Protein AF-A0A850VDG9-F1 (afdb_monomer)

Mean predicted aligned error: 7.83 Å

Organism: NCBI:txid667144

Foldseek 3Di:
DDDPVVVVVVVVVLVFLVQKDKDWDADPFFIKIFIDTPDDAFKKKFKFFALDVVDDTATDPPQIDTHDDGDIDGRVRHTDDQRIKIFIDHPNDTSDIDGCVVDPPNVVTPDDSNDWDWDADPDDRQIATDDNNDGHGQCGDCVVVPPHSVVRNVVVSVCVVVVVDDGD

Radius of gyration: 18.5 Å; Cα contacts (8 Å, |Δi|>4): 273; chains: 1; bounding box: 45×37×51 Å

pLDDT: mean 82.89, std 12.06, range [42.97, 96.0]

Solvent-accessible surface area (backbone atoms only — not comparable to full-atom values): 9880 Å² total; per-residue (Å²): 137,82,63,73,66,63,55,55,53,50,54,51,53,52,54,46,53,74,64,36,46,77,43,80,44,78,61,93,64,43,32,31,35,28,49,47,53,95,60,94,64,83,34,32,37,34,40,21,43,30,62,46,90,95,49,78,65,25,52,45,85,92,51,62,42,74,49,63,69,84,49,79,40,77,52,85,80,31,32,64,34,37,31,37,28,41,31,34,33,41,95,91,36,80,76,47,73,49,48,47,46,80,41,99,59,35,89,75,40,56,80,55,56,84,58,80,58,73,45,76,50,92,90,69,85,47,58,18,34,66,50,96,51,37,79,32,49,35,73,73,46,65,92,82,70,62,94,52,32,64,58,56,36,53,53,54,52,48,35,54,75,72,61,71,58,79,88,87

Nearest PDB structures (foldseek):
  6hg4-assembly1_B-2  TM=7.892E-01  e=1.033E-07  Homo sapiens
  7zan-assembly1_D-2  TM=7.892E-01  e=5.870E-07  Homo sapiens
  1akp-assembly1_A  TM=5.627E-01  e=2.198E-01  actinomycete ATCC 53650
  3se3-assembly1_C  TM=5.200E-01  e=9.438E-01  Homo sapiens
  3hhr-assembly1_B  TM=3.438E-01  e=2.188E+00  Homo sapiens

InterPro domains:
  IPR027841 Interleukin-17 receptor C/E, N-terminal [PF15037] (9-168)

Secondary structure (DSSP, 8-state):
---HHHHHHHHHHHHHHHT-EEEEEEETTEEEEEEE-SS----EEEEEE--STTSPPEEPTT--EE--SSSEEE-TTPPP-TTEEEEEEETTEEEEEEEGGGSTTGGGSSS-TT---EEEETTTTEEEEEETTEEEEGGG--TT--S-HHHHHHHHHHHHHTT-SPP-

Sequence (168 aa):
HSSPGAAADAEAWERLWAQSQLVLHVEGRELTCSLSAPCDLLAELVPCWQPVPSGPCQPLPGLQQPARGQGPQELGGLRPHPNLCVQVWSSGQVRLTQCLRDREYCWALPGRPDDLLLLEHGGNTSLCALERGACTPLASFTSVGAGHPGLLEQDLRQDVAEGQCQQV

Structure (mmCIF, N/CA/C/O backbone):
data_AF-A0A850VDG9-F1
#
_entry.id   AF-A0A850VDG9-F1
#
loop_
_atom_site.group_PDB
_atom_site.id
_atom_site.type_symbol
_atom_site.label_atom_id
_atom_site.label_alt_id
_atom_site.label_comp_id
_atom_site.label_asym_id
_atom_site.label_entity_id
_atom_site.label_seq_id
_atom_site.pdbx_PDB_ins_code
_atom_site.Cartn_x
_atom_site.Cartn_y
_atom_site.Cartn_z
_atom_site.occupancy
_atom_site.B_iso_or_equiv
_atom_site.auth_seq_id
_atom_site.auth_comp_id
_atom_site.auth_asym_id
_atom_site.auth_atom_id
_atom_site.pdbx_PDB_model_num
ATOM 1 N N . HIS A 1 1 ? 26.657 17.797 -22.391 1.00 42.97 1 HIS A N 1
ATOM 2 C CA . HIS A 1 1 ? 27.031 16.561 -23.103 1.00 42.97 1 HIS A CA 1
ATOM 3 C C . HIS A 1 1 ? 26.416 15.388 -22.358 1.00 42.97 1 HIS A C 1
ATOM 5 O O . HIS A 1 1 ? 26.950 14.999 -21.330 1.00 42.97 1 HIS A O 1
ATOM 11 N N . SER A 1 2 ? 25.268 14.892 -22.818 1.00 48.88 2 SER A N 1
ATOM 12 C CA . SER A 1 2 ? 24.673 13.655 -22.296 1.00 48.88 2 SER A CA 1
ATOM 13 C C . SER A 1 2 ? 25.217 12.492 -23.122 1.00 48.88 2 SER A C 1
ATOM 15 O O . SER A 1 2 ? 25.169 12.550 -24.351 1.00 48.88 2 SER A O 1
ATOM 17 N N . SER A 1 3 ? 25.801 11.486 -22.469 1.00 46.16 3 SER A N 1
ATOM 18 C CA . SER A 1 3 ? 26.396 10.331 -23.150 1.00 46.16 3 SER A CA 1
ATOM 19 C C . SER A 1 3 ? 25.318 9.498 -23.857 1.00 46.16 3 SER A C 1
ATOM 21 O O . SER A 1 3 ? 24.348 9.111 -23.205 1.00 46.16 3 SER A O 1
ATOM 23 N N . PRO A 1 4 ? 25.487 9.156 -25.148 1.00 54.62 4 PRO A N 1
ATOM 24 C CA . PRO A 1 4 ? 24.496 8.402 -25.923 1.00 54.62 4 PRO A CA 1
ATOM 25 C C . PRO A 1 4 ? 24.197 6.997 -25.368 1.00 54.62 4 PRO A C 1
ATOM 27 O O . PRO A 1 4 ? 23.102 6.490 -25.584 1.00 54.62 4 PRO A O 1
ATOM 30 N N . GLY A 1 5 ? 25.113 6.396 -24.595 1.00 57.12 5 GLY A N 1
ATOM 31 C CA . GLY A 1 5 ? 24.868 5.119 -23.906 1.00 57.12 5 GLY A CA 1
ATOM 32 C C . GLY A 1 5 ? 23.827 5.211 -22.783 1.00 57.12 5 GLY A C 1
ATOM 33 O O . GLY A 1 5 ? 22.962 4.353 -22.679 1.00 57.12 5 GLY A O 1
ATOM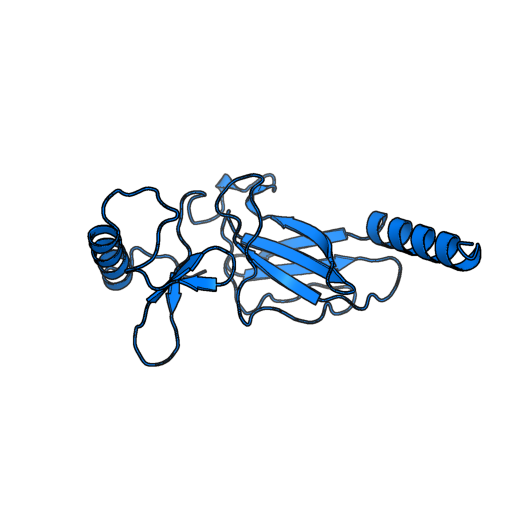 34 N N . ALA A 1 6 ? 23.821 6.305 -22.014 1.00 58.41 6 ALA A N 1
ATOM 35 C CA . ALA A 1 6 ? 22.895 6.470 -20.890 1.00 58.41 6 ALA A CA 1
ATOM 36 C C . ALA A 1 6 ? 21.431 6.633 -21.341 1.00 58.41 6 ALA A C 1
ATOM 38 O O . ALA A 1 6 ? 20.512 6.243 -20.625 1.00 58.41 6 ALA A O 1
ATOM 39 N N . ALA A 1 7 ? 21.208 7.200 -22.532 1.00 63.47 7 ALA A N 1
ATOM 40 C CA . ALA A 1 7 ? 19.872 7.333 -23.108 1.00 63.47 7 ALA A CA 1
ATOM 41 C C . ALA A 1 7 ? 19.325 5.986 -23.617 1.00 63.47 7 ALA A C 1
ATOM 43 O O . ALA A 1 7 ? 18.150 5.694 -23.409 1.00 63.47 7 ALA A O 1
ATOM 44 N N . ALA A 1 8 ? 20.177 5.155 -24.230 1.00 64.38 8 ALA A N 1
ATOM 45 C CA . ALA A 1 8 ? 19.800 3.814 -24.679 1.00 64.38 8 ALA A CA 1
ATOM 46 C C . ALA A 1 8 ? 19.470 2.885 -23.496 1.00 64.38 8 ALA A C 1
ATOM 48 O O . ALA A 1 8 ? 18.493 2.139 -23.556 1.00 64.38 8 ALA A O 1
ATOM 49 N N . ASP A 1 9 ? 20.228 2.990 -22.401 1.00 76.12 9 ASP A N 1
ATOM 50 C CA . ASP A 1 9 ? 19.965 2.238 -21.171 1.00 76.12 9 ASP A CA 1
ATOM 51 C C . ASP A 1 9 ? 18.649 2.679 -20.511 1.00 76.12 9 ASP A C 1
ATOM 53 O O . ASP A 1 9 ? 17.855 1.839 -20.089 1.00 76.12 9 ASP A O 1
ATOM 57 N N . ALA A 1 10 ? 18.365 3.986 -20.472 1.00 79.50 10 ALA A N 1
ATOM 58 C CA . ALA A 1 10 ? 17.108 4.506 -19.932 1.00 79.50 10 ALA A CA 1
ATOM 59 C C . ALA A 1 10 ? 15.885 4.026 -20.733 1.00 79.50 10 ALA A C 1
ATOM 61 O O . ALA A 1 10 ? 14.893 3.594 -20.151 1.00 79.50 10 ALA A O 1
ATOM 62 N N . GLU A 1 11 ? 15.960 4.045 -22.066 1.00 84.88 11 GLU A N 1
ATOM 63 C CA . GLU A 1 11 ? 14.867 3.569 -22.918 1.00 84.88 11 GLU A CA 1
ATOM 64 C C . GLU A 1 11 ? 14.636 2.056 -22.766 1.00 84.88 11 GLU A C 1
ATOM 66 O O . GLU A 1 11 ? 13.493 1.595 -22.761 1.00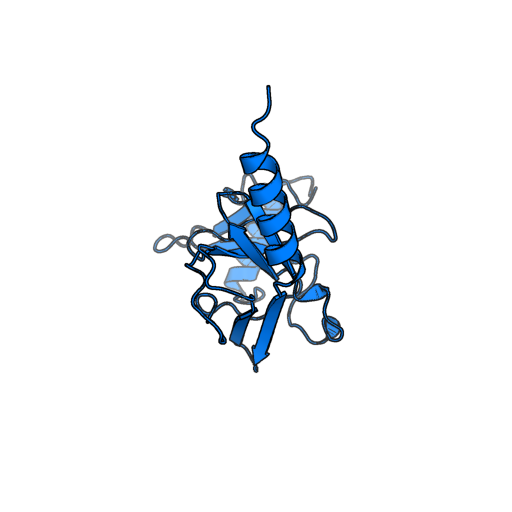 84.88 11 GLU A O 1
ATOM 71 N N . ALA A 1 12 ? 15.705 1.275 -22.586 1.00 85.50 12 ALA A N 1
ATOM 72 C CA . ALA A 1 12 ? 15.600 -0.151 -22.297 1.00 85.50 12 ALA A CA 1
ATOM 73 C C . ALA A 1 12 ? 14.886 -0.418 -20.960 1.00 85.50 12 ALA A C 1
ATOM 75 O O . ALA A 1 12 ? 14.006 -1.280 -20.906 1.00 85.50 12 ALA A O 1
ATOM 76 N N . TRP A 1 13 ? 15.201 0.349 -19.910 1.00 84.75 13 TRP A N 1
ATOM 77 C CA . TRP A 1 13 ? 14.519 0.256 -18.615 1.00 84.75 13 TRP A CA 1
ATOM 78 C C . TRP A 1 13 ? 13.034 0.611 -18.703 1.00 84.75 13 TRP A C 1
ATOM 80 O O . TRP A 1 13 ? 12.203 -0.101 -18.142 1.00 84.75 13 TRP A O 1
ATOM 90 N N . GLU A 1 14 ? 12.670 1.661 -19.436 1.00 88.00 14 GLU A N 1
ATOM 91 C CA . GLU A 1 14 ? 11.259 2.031 -19.606 1.00 88.00 14 GLU A CA 1
ATOM 92 C C . GLU A 1 14 ? 10.477 0.957 -20.377 1.00 88.00 14 GLU A C 1
ATOM 94 O O . GLU A 1 14 ? 9.377 0.574 -19.976 1.00 88.00 14 GLU A O 1
ATOM 99 N N . ARG A 1 15 ? 11.066 0.377 -21.432 1.00 91.19 15 ARG A N 1
ATOM 100 C CA . ARG A 1 15 ? 10.449 -0.748 -22.158 1.00 91.19 15 ARG A CA 1
ATOM 101 C C . ARG A 1 15 ? 10.290 -1.993 -21.291 1.00 91.19 15 ARG A C 1
ATOM 103 O O . ARG A 1 15 ? 9.327 -2.734 -21.484 1.00 91.19 15 ARG A O 1
ATOM 110 N N . LEU A 1 16 ? 11.231 -2.250 -20.384 1.00 91.12 16 LEU A N 1
ATOM 111 C CA . LEU A 1 16 ? 11.160 -3.373 -19.453 1.00 91.12 16 LEU A CA 1
ATOM 112 C C . LEU A 1 16 ? 9.964 -3.223 -18.509 1.00 91.12 16 LEU A C 1
ATOM 114 O O . LEU A 1 16 ? 9.167 -4.153 -18.376 1.00 91.12 16 LEU A O 1
ATOM 118 N N . TRP A 1 17 ? 9.797 -2.044 -17.906 1.00 92.19 17 TRP A N 1
ATOM 119 C CA . TRP A 1 17 ? 8.670 -1.765 -17.014 1.00 92.19 17 TRP A CA 1
ATOM 120 C C . TRP A 1 17 ? 7.332 -1.725 -17.750 1.00 92.19 17 TRP A C 1
ATOM 122 O O . TRP A 1 17 ? 6.351 -2.244 -17.228 1.00 92.19 17 TRP A O 1
ATOM 132 N N . ALA A 1 18 ? 7.298 -1.221 -18.987 1.00 92.56 18 ALA A N 1
ATOM 133 C CA . ALA A 1 18 ? 6.103 -1.253 -19.833 1.00 92.56 18 ALA A CA 1
ATOM 134 C C . ALA A 1 18 ? 5.626 -2.682 -20.169 1.00 92.56 18 ALA A C 1
ATOM 136 O O . ALA A 1 18 ? 4.449 -2.888 -20.448 1.00 92.56 18 ALA A O 1
ATOM 137 N N . GLN A 1 19 ? 6.533 -3.663 -20.145 1.00 93.19 19 GLN A N 1
ATOM 138 C CA . GLN A 1 19 ? 6.232 -5.088 -20.342 1.00 93.19 19 GLN A CA 1
ATOM 139 C C . GLN A 1 19 ? 6.097 -5.862 -19.026 1.00 93.19 19 GLN A C 1
ATOM 141 O O . GLN A 1 19 ? 5.854 -7.068 -19.043 1.00 93.19 19 GLN A O 1
ATOM 146 N N . SER A 1 20 ? 6.287 -5.194 -17.889 1.00 93.25 20 SER A N 1
ATOM 147 C CA . SER A 1 20 ? 6.145 -5.799 -16.572 1.00 93.25 20 SER A CA 1
ATOM 148 C C . SER A 1 20 ? 4.724 -5.603 -16.057 1.00 93.25 20 SER A C 1
ATOM 150 O O . SER A 1 20 ? 4.085 -4.584 -16.315 1.00 93.25 20 SER A O 1
ATOM 152 N N . GLN A 1 21 ? 4.224 -6.574 -15.303 1.00 93.81 21 GLN A N 1
ATOM 153 C CA . GLN A 1 21 ? 2.864 -6.551 -14.786 1.00 93.81 21 GLN A CA 1
ATOM 154 C C . GLN A 1 21 ? 2.842 -6.977 -13.325 1.00 93.81 21 GLN A C 1
ATOM 156 O O . GLN A 1 21 ? 3.397 -8.008 -12.950 1.00 93.81 21 GLN A O 1
ATOM 161 N N . LEU A 1 22 ? 2.158 -6.174 -12.515 1.00 94.12 22 LEU A N 1
ATOM 162 C CA . LEU A 1 22 ? 1.772 -6.520 -11.156 1.00 94.12 22 LEU A CA 1
ATOM 163 C C . LEU A 1 22 ? 0.326 -7.024 -11.180 1.00 94.12 22 LEU A C 1
ATOM 165 O O . LEU A 1 22 ? -0.552 -6.366 -11.747 1.00 94.12 22 LEU A O 1
ATOM 169 N N . VAL A 1 23 ? 0.084 -8.174 -10.558 1.00 92.25 23 VAL A N 1
ATOM 170 C CA . VAL A 1 23 ? -1.250 -8.754 -10.391 1.00 92.25 23 VAL A CA 1
ATOM 171 C C . VAL A 1 23 ? -1.472 -9.099 -8.924 1.00 92.25 23 VAL A C 1
ATOM 173 O O . VAL A 1 23 ? -0.717 -9.865 -8.342 1.00 92.25 23 VAL A O 1
ATOM 176 N N . LEU A 1 24 ? -2.517 -8.549 -8.322 1.00 92.00 24 LEU A N 1
ATOM 177 C CA . LEU A 1 24 ? -3.013 -8.919 -7.006 1.00 92.00 24 LEU A CA 1
ATOM 178 C C . LEU A 1 24 ? -3.933 -10.124 -7.141 1.00 92.00 24 LEU A C 1
ATOM 180 O O . LEU A 1 24 ? -4.720 -10.222 -8.084 1.00 92.00 24 LEU A O 1
ATOM 184 N N . HIS A 1 25 ? -3.884 -11.027 -6.180 1.00 90.38 25 HIS A N 1
ATOM 185 C CA . HIS A 1 25 ? -4.754 -12.188 -6.101 1.00 90.38 25 HIS A CA 1
ATOM 186 C C . HIS A 1 25 ? -5.440 -12.177 -4.743 1.00 90.38 25 HIS A C 1
ATOM 188 O O . HIS A 1 25 ? -4.817 -11.909 -3.720 1.00 90.38 25 HIS A O 1
ATOM 194 N N . VAL A 1 26 ? -6.746 -12.423 -4.766 1.00 89.00 26 VAL A N 1
ATOM 195 C CA . VAL A 1 26 ? -7.565 -12.532 -3.564 1.00 89.00 26 VAL A CA 1
ATOM 196 C C . VAL A 1 26 ? -8.106 -13.947 -3.538 1.00 89.00 26 VAL A C 1
ATOM 198 O O . VAL A 1 26 ? -8.942 -14.301 -4.370 1.00 89.00 26 VAL A O 1
ATOM 201 N N . GLU A 1 27 ? -7.616 -14.747 -2.599 1.00 85.50 27 GLU A N 1
ATOM 202 C CA . GLU A 1 27 ? -8.054 -16.125 -2.392 1.00 85.50 27 GLU A CA 1
ATOM 203 C C . GLU A 1 27 ? -8.664 -16.231 -0.992 1.00 85.50 27 GLU A C 1
ATOM 205 O O . GLU A 1 27 ? -7.985 -16.284 0.032 1.00 85.50 27 GLU A O 1
ATOM 210 N N . GLY A 1 28 ? -9.996 -16.168 -0.926 1.00 83.94 28 GLY A N 1
ATOM 211 C CA . GLY A 1 28 ? -10.712 -16.111 0.347 1.00 83.94 28 GLY A CA 1
ATOM 212 C C . GLY A 1 28 ? -10.396 -14.833 1.132 1.00 83.94 28 GLY A C 1
ATOM 213 O O . GLY A 1 28 ? -10.934 -13.771 0.829 1.00 83.94 28 GLY A O 1
ATOM 214 N N . ARG A 1 29 ? -9.573 -14.952 2.180 1.00 84.44 29 ARG A N 1
ATOM 215 C CA . ARG A 1 29 ? -9.172 -13.840 3.068 1.00 84.44 29 ARG A CA 1
ATOM 216 C C . ARG A 1 29 ? -7.708 -13.440 2.915 1.00 84.44 29 ARG A C 1
ATOM 218 O O . ARG A 1 29 ? -7.271 -12.550 3.635 1.00 84.44 29 ARG A O 1
ATOM 225 N N . GLU A 1 30 ? -6.978 -14.087 2.019 1.00 86.75 30 GLU A N 1
ATOM 226 C CA . GLU A 1 30 ? -5.553 -13.858 1.814 1.00 86.75 30 GLU A CA 1
ATOM 227 C C . GLU A 1 30 ? -5.342 -12.970 0.590 1.00 86.75 30 GLU A C 1
ATOM 229 O O . GLU A 1 30 ? -6.044 -13.089 -0.424 1.00 86.75 30 GLU A O 1
ATOM 234 N N . LEU A 1 31 ? -4.392 -12.045 0.715 1.00 89.88 31 LEU A N 1
ATOM 235 C CA . LEU A 1 31 ? -3.955 -11.170 -0.358 1.00 89.88 31 LEU A CA 1
ATOM 236 C C . LEU A 1 31 ? -2.525 -11.531 -0.752 1.00 89.88 31 LEU A C 1
ATOM 238 O O . LEU A 1 31 ? -1.577 -11.317 0.006 1.00 89.88 31 LEU A O 1
ATOM 242 N N . THR A 1 32 ? -2.371 -11.994 -1.987 1.00 91.88 32 THR A N 1
ATOM 243 C CA . THR A 1 32 ? -1.058 -12.249 -2.580 1.00 91.88 32 THR A CA 1
ATOM 244 C C . THR A 1 32 ? -0.849 -11.380 -3.809 1.00 91.88 32 THR A C 1
ATOM 246 O O . THR A 1 32 ? -1.782 -10.777 -4.349 1.00 91.88 32 THR A O 1
ATOM 249 N N . CYS A 1 33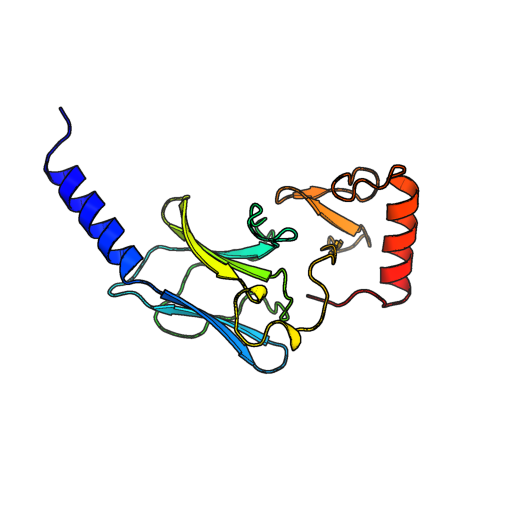 ? 0.394 -11.277 -4.268 1.00 92.75 33 CYS A N 1
ATOM 250 C CA . CYS A 1 33 ? 0.708 -10.596 -5.516 1.00 92.75 33 CYS A CA 1
ATOM 251 C C . CYS A 1 33 ? 1.709 -11.378 -6.359 1.00 92.75 33 CYS A C 1
ATOM 253 O O . CYS A 1 33 ? 2.581 -12.060 -5.834 1.00 92.75 33 CYS A O 1
ATOM 255 N N . SER A 1 34 ? 1.602 -11.239 -7.673 1.00 92.44 34 SER A N 1
ATOM 256 C CA . SER A 1 34 ? 2.550 -11.767 -8.643 1.00 92.44 34 SER A CA 1
ATOM 257 C C . SER A 1 34 ? 3.134 -10.607 -9.438 1.00 92.44 34 SER A C 1
ATOM 259 O O . SER A 1 34 ? 2.395 -9.755 -9.936 1.00 92.44 34 SER A O 1
ATOM 261 N N . LEU A 1 35 ? 4.458 -10.585 -9.578 1.00 93.44 35 LEU A N 1
ATOM 262 C CA . LEU A 1 35 ? 5.164 -9.674 -10.474 1.00 93.44 35 LEU A CA 1
ATOM 263 C C . LEU A 1 35 ? 5.738 -10.488 -11.632 1.00 93.44 35 LEU A C 1
ATOM 265 O O . LEU A 1 35 ? 6.610 -11.332 -11.432 1.00 93.44 35 LEU A O 1
ATOM 269 N N . SER A 1 36 ? 5.251 -10.238 -12.844 1.00 93.00 36 SER A N 1
ATOM 270 C CA . SER A 1 36 ? 5.820 -10.810 -14.062 1.00 93.00 36 SER A CA 1
ATOM 271 C C . SER A 1 36 ? 6.643 -9.761 -14.789 1.00 93.00 36 SER A C 1
ATOM 273 O O . SER A 1 36 ? 6.160 -8.654 -15.029 1.00 93.00 36 SER A O 1
ATOM 275 N N . ALA A 1 37 ? 7.856 -10.128 -15.182 1.00 90.94 37 ALA A N 1
ATOM 276 C CA . ALA A 1 37 ? 8.736 -9.292 -15.979 1.00 90.94 37 ALA A CA 1
ATOM 277 C C . ALA A 1 37 ? 9.547 -10.150 -16.966 1.00 90.94 37 ALA A C 1
ATOM 279 O O . ALA A 1 37 ? 9.757 -11.341 -16.708 1.00 90.94 37 ALA A O 1
ATOM 280 N N . PRO A 1 38 ? 10.021 -9.561 -18.081 1.00 88.56 38 PRO A N 1
ATOM 281 C CA . PRO A 1 38 ? 10.896 -10.236 -19.044 1.00 88.56 38 PRO A CA 1
ATOM 282 C C . PRO A 1 38 ? 12.242 -10.716 -18.475 1.00 88.56 38 PRO A C 1
ATOM 284 O O . PRO A 1 38 ? 12.873 -11.590 -19.065 1.00 88.56 38 PRO A O 1
ATOM 287 N N . CYS A 1 39 ? 12.703 -10.138 -17.364 1.00 85.31 39 CYS A N 1
ATOM 288 C CA . CYS A 1 39 ? 13.942 -10.508 -16.683 1.00 85.31 39 CYS A CA 1
ATOM 289 C C . CYS A 1 39 ? 13.833 -10.289 -15.167 1.00 85.31 39 CYS A C 1
ATOM 291 O O . CYS A 1 39 ? 12.851 -9.722 -14.684 1.00 85.31 39 CYS A O 1
ATOM 293 N N . ASP A 1 40 ? 14.848 -10.737 -14.426 1.00 83.88 40 ASP A N 1
ATOM 294 C CA . ASP A 1 40 ? 14.922 -10.540 -12.980 1.00 83.88 40 ASP A CA 1
ATOM 295 C C . ASP A 1 40 ? 15.096 -9.054 -12.641 1.00 83.88 40 ASP A C 1
ATOM 297 O O . ASP A 1 40 ? 16.015 -8.382 -13.116 1.00 83.88 40 ASP A O 1
ATOM 301 N N . LEU A 1 41 ? 14.199 -8.546 -11.798 1.00 85.75 41 LEU A N 1
ATOM 302 C CA . LEU A 1 41 ? 14.161 -7.150 -11.379 1.00 85.75 41 LEU A CA 1
ATOM 303 C C . LEU A 1 41 ? 14.641 -7.020 -9.937 1.00 85.75 41 LEU A C 1
ATOM 305 O O . LEU A 1 41 ? 14.155 -7.719 -9.049 1.00 85.75 41 LEU A O 1
ATOM 309 N N . LEU A 1 42 ? 15.532 -6.061 -9.682 1.00 89.88 42 LEU A N 1
ATOM 310 C CA . LEU A 1 42 ? 15.810 -5.618 -8.319 1.00 89.88 42 LEU A CA 1
ATOM 311 C C . LEU A 1 42 ? 14.735 -4.609 -7.905 1.00 89.88 42 LEU A C 1
ATOM 313 O O . LEU A 1 42 ? 14.868 -3.410 -8.150 1.00 89.88 42 LEU A O 1
ATOM 317 N N . ALA A 1 43 ? 13.661 -5.116 -7.311 1.00 93.44 43 ALA A N 1
ATOM 318 C CA . ALA A 1 43 ? 12.514 -4.315 -6.917 1.00 93.44 43 ALA A CA 1
ATOM 319 C C . ALA A 1 43 ? 11.995 -4.697 -5.529 1.00 93.44 43 ALA A C 1
ATOM 321 O O . ALA A 1 43 ? 12.260 -5.785 -5.018 1.00 93.44 43 ALA A O 1
ATOM 322 N N . GLU A 1 44 ? 11.225 -3.797 -4.934 1.00 95.25 44 GLU A N 1
ATOM 323 C CA . GLU A 1 44 ? 10.527 -3.998 -3.670 1.00 95.25 44 GLU A CA 1
ATOM 324 C C . GLU A 1 44 ? 9.018 -3.946 -3.902 1.00 95.25 44 GLU A C 1
ATOM 326 O O . GLU A 1 44 ? 8.513 -3.114 -4.657 1.00 95.25 44 GLU A O 1
ATOM 331 N N . LEU A 1 45 ? 8.297 -4.845 -3.244 1.00 95.31 45 LEU A N 1
ATOM 332 C CA . LEU A 1 45 ? 6.852 -4.810 -3.107 1.00 95.31 45 LEU A CA 1
ATOM 333 C C . LEU A 1 45 ? 6.521 -3.986 -1.869 1.00 95.31 45 LEU A C 1
ATOM 335 O O . LEU A 1 45 ? 6.973 -4.292 -0.765 1.00 95.31 45 LEU A O 1
ATOM 339 N N . VAL A 1 46 ? 5.729 -2.941 -2.068 1.00 95.50 46 VAL A N 1
ATOM 340 C CA . VAL A 1 46 ? 5.348 -1.990 -1.028 1.00 95.50 46 VAL A CA 1
ATOM 341 C C . VAL A 1 46 ? 3.823 -1.943 -0.960 1.00 95.50 46 VAL A C 1
ATOM 343 O O . VAL A 1 46 ? 3.195 -1.245 -1.764 1.00 95.50 46 VAL A O 1
ATOM 346 N N . PRO A 1 47 ? 3.198 -2.694 -0.037 1.00 95.31 47 PRO A N 1
ATOM 347 C CA . PRO A 1 47 ? 1.792 -2.510 0.292 1.00 95.31 47 PRO A CA 1
ATOM 348 C C . PRO A 1 47 ? 1.537 -1.072 0.737 1.00 95.31 47 PRO A C 1
ATOM 350 O O . PRO A 1 47 ? 2.336 -0.487 1.472 1.00 95.31 47 PRO A O 1
ATOM 353 N N . CYS A 1 48 ? 0.438 -0.484 0.285 1.00 94.81 48 CYS A N 1
ATOM 354 C CA . CYS A 1 48 ? 0.104 0.897 0.588 1.00 94.81 48 CYS A CA 1
ATOM 355 C C . CYS A 1 48 ? -1.414 1.096 0.701 1.00 94.81 48 CYS A C 1
ATOM 357 O O . CYS A 1 48 ? -2.209 0.323 0.161 1.00 94.81 48 CYS A O 1
ATOM 359 N N . TRP A 1 49 ? -1.809 2.143 1.420 1.00 93.00 49 TRP A N 1
ATOM 360 C CA . TRP A 1 49 ? -3.197 2.528 1.644 1.00 93.00 49 TRP A CA 1
ATOM 361 C C . TRP A 1 49 ? -3.553 3.777 0.842 1.00 93.00 49 TRP A C 1
ATOM 363 O O . TRP A 1 49 ? -2.882 4.806 0.954 1.00 93.00 49 TRP A O 1
ATOM 373 N N . GLN A 1 50 ? -4.621 3.713 0.050 1.00 91.31 50 GLN A N 1
ATOM 374 C CA . GLN A 1 50 ? -5.089 4.825 -0.771 1.00 91.31 50 GLN A CA 1
ATOM 375 C C . GLN A 1 50 ? -6.535 5.220 -0.416 1.00 91.31 50 GLN A C 1
ATOM 377 O O . GLN A 1 50 ? -7.478 4.756 -1.067 1.00 91.31 50 GLN A O 1
ATOM 382 N N . PRO A 1 51 ? -6.721 6.127 0.563 1.00 81.88 51 PRO A N 1
ATOM 383 C CA . PRO A 1 51 ? -8.044 6.476 1.085 1.00 81.88 51 PRO A CA 1
ATOM 384 C C . PRO A 1 51 ? -8.892 7.264 0.079 1.00 81.88 51 PRO A C 1
ATOM 386 O O . PRO A 1 51 ? -10.110 7.160 0.062 1.00 81.88 51 PRO A O 1
ATOM 389 N N . VAL A 1 52 ? -8.256 8.035 -0.808 1.00 81.69 52 VAL A N 1
ATOM 390 C CA . VAL A 1 52 ? -8.955 8.837 -1.820 1.00 81.69 52 VAL A CA 1
ATOM 391 C C . VAL A 1 52 ? -8.647 8.285 -3.214 1.00 81.69 52 VAL A C 1
ATOM 393 O O . VAL A 1 52 ? -7.467 8.100 -3.545 1.00 81.69 52 VAL A O 1
ATOM 396 N N . PRO A 1 53 ? -9.661 8.033 -4.065 1.00 77.56 53 PRO A N 1
ATOM 397 C CA . PRO A 1 53 ? -9.437 7.711 -5.471 1.00 77.56 53 PRO A CA 1
ATOM 398 C C . PRO A 1 53 ? -8.530 8.760 -6.124 1.00 77.56 53 PRO A C 1
ATOM 400 O O . PRO A 1 53 ? -8.731 9.958 -5.944 1.00 77.56 53 PRO A O 1
ATOM 403 N N . SER A 1 54 ? -7.493 8.313 -6.833 1.00 79.00 54 SER A N 1
ATOM 404 C CA . SER A 1 54 ? -6.472 9.179 -7.454 1.00 79.00 54 SER A CA 1
ATOM 405 C C . SER A 1 54 ? -5.596 10.011 -6.493 1.00 79.00 54 SER A C 1
ATOM 407 O O . SER A 1 54 ? -4.796 10.823 -6.954 1.00 79.00 54 SER A O 1
ATOM 409 N N . GLY A 1 55 ? -5.713 9.824 -5.173 1.00 84.38 55 GLY A N 1
ATOM 410 C CA . GLY A 1 55 ? -4.797 10.390 -4.179 1.00 84.38 55 GLY A CA 1
ATOM 411 C C . GLY A 1 55 ? -3.477 9.611 -4.053 1.00 84.38 55 GLY A C 1
ATOM 412 O O . GLY A 1 55 ? -3.344 8.522 -4.615 1.00 84.38 55 GLY A O 1
ATOM 413 N N . PRO A 1 56 ? -2.491 10.136 -3.300 1.00 87.75 56 PRO A N 1
ATOM 414 C CA . PRO A 1 56 ? -1.242 9.424 -3.053 1.00 87.75 56 PRO A CA 1
ATOM 415 C C . PRO A 1 56 ? -1.498 8.155 -2.233 1.00 87.75 56 PRO A C 1
ATOM 417 O O . PRO A 1 56 ? -2.184 8.197 -1.210 1.00 87.75 56 PRO A O 1
ATOM 420 N N . CYS A 1 57 ? -0.906 7.040 -2.660 1.00 92.50 57 CYS A N 1
ATOM 421 C CA . CYS A 1 57 ? -0.894 5.820 -1.864 1.00 92.50 57 CYS A CA 1
ATOM 422 C C . CYS A 1 57 ? 0.162 5.935 -0.759 1.00 92.50 57 CYS A C 1
ATOM 424 O O . CYS A 1 57 ? 1.308 6.300 -1.022 1.00 92.50 57 CYS A O 1
ATOM 426 N N . GLN A 1 58 ? -0.231 5.648 0.476 1.00 91.88 58 GLN A N 1
ATOM 427 C CA . GLN A 1 58 ? 0.598 5.789 1.667 1.00 91.88 58 GLN A CA 1
ATOM 428 C C . GLN A 1 58 ? 1.217 4.430 2.018 1.00 91.88 58 GLN A C 1
ATOM 430 O O . GLN A 1 58 ? 0.460 3.515 2.341 1.00 91.88 58 GLN A O 1
ATOM 435 N N . PRO A 1 59 ? 2.550 4.257 1.942 1.00 92.75 59 PRO A N 1
ATOM 436 C CA . PRO A 1 59 ? 3.196 2.981 2.249 1.00 92.75 59 PRO A CA 1
ATOM 437 C C . PRO A 1 59 ? 2.842 2.476 3.648 1.00 92.75 59 PRO A C 1
ATOM 439 O O . PRO A 1 59 ? 2.829 3.253 4.605 1.00 92.75 59 PRO A O 1
ATOM 442 N N . LEU A 1 60 ? 2.577 1.176 3.767 1.00 91.38 60 LEU A N 1
ATOM 443 C CA . LEU A 1 60 ? 2.331 0.535 5.051 1.00 91.38 60 LEU A CA 1
ATOM 444 C C . LEU A 1 60 ? 3.669 0.231 5.741 1.00 91.38 60 LEU A C 1
ATOM 446 O O . LEU A 1 60 ? 4.506 -0.483 5.176 1.00 91.38 60 LEU A O 1
ATOM 450 N N . PRO A 1 61 ? 3.906 0.763 6.952 1.00 86.31 61 PRO A N 1
ATOM 451 C CA . PRO A 1 61 ? 5.186 0.609 7.629 1.00 86.31 61 PRO A CA 1
ATOM 452 C C . PRO A 1 61 ? 5.450 -0.859 7.985 1.00 86.31 61 PRO A C 1
ATOM 454 O O . PRO A 1 61 ? 4.572 -1.560 8.478 1.00 86.31 61 PRO A O 1
ATOM 457 N N . GLY A 1 62 ? 6.681 -1.320 7.756 1.00 87.19 62 GLY A N 1
ATOM 458 C CA . GLY A 1 62 ? 7.121 -2.668 8.136 1.00 87.19 62 GLY A CA 1
ATOM 459 C C . GLY A 1 62 ? 6.647 -3.808 7.226 1.00 87.19 62 GLY A C 1
ATOM 460 O O . GLY A 1 62 ? 7.022 -4.948 7.481 1.00 87.19 62 GLY A O 1
ATOM 461 N N . LEU A 1 63 ? 5.881 -3.520 6.166 1.00 89.44 63 LEU A N 1
ATOM 462 C CA . LEU A 1 63 ? 5.373 -4.528 5.219 1.00 89.44 63 LEU A CA 1
ATOM 463 C C . LEU A 1 63 ? 6.085 -4.529 3.860 1.00 89.44 63 LEU A C 1
ATOM 465 O O . LEU A 1 63 ? 5.704 -5.280 2.963 1.00 89.44 63 LEU A O 1
ATOM 469 N N . GLN A 1 64 ? 7.115 -3.699 3.686 1.00 92.00 64 GLN A N 1
ATOM 470 C CA . GLN A 1 64 ? 7.935 -3.740 2.477 1.00 92.00 64 GLN A CA 1
ATOM 471 C C . GLN A 1 64 ? 8.716 -5.057 2.403 1.00 92.00 64 GLN A C 1
ATOM 473 O O . GLN A 1 64 ? 9.286 -5.512 3.398 1.00 92.00 64 GLN A O 1
ATOM 478 N N . GLN A 1 65 ? 8.789 -5.649 1.215 1.00 93.19 65 GLN A N 1
ATOM 479 C CA . GLN A 1 65 ? 9.548 -6.878 0.994 1.00 93.19 65 GLN A CA 1
ATOM 480 C C . GLN A 1 65 ? 10.192 -6.903 -0.395 1.00 93.19 65 GLN A C 1
ATOM 482 O O . GLN A 1 65 ? 9.651 -6.310 -1.326 1.00 93.19 65 GLN A O 1
ATOM 487 N N . PRO A 1 66 ? 11.320 -7.608 -0.587 1.00 93.06 66 PRO A N 1
ATOM 488 C CA . PRO A 1 66 ? 11.897 -7.783 -1.915 1.00 93.06 66 PRO A CA 1
ATOM 489 C C . PRO A 1 66 ? 10.915 -8.497 -2.845 1.00 93.06 66 PRO A C 1
ATOM 491 O O . PRO A 1 66 ? 10.330 -9.510 -2.456 1.00 93.06 66 PRO A O 1
ATOM 494 N N . ALA A 1 67 ? 10.782 -8.012 -4.078 1.00 91.31 67 ALA A N 1
ATOM 495 C CA . ALA A 1 67 ? 10.068 -8.729 -5.120 1.00 91.31 67 ALA A CA 1
ATOM 496 C C . ALA A 1 67 ? 10.866 -9.986 -5.481 1.00 91.31 67 ALA A C 1
ATOM 498 O O . ALA A 1 67 ? 11.988 -9.922 -5.983 1.00 91.31 67 ALA A O 1
ATOM 499 N N . ARG A 1 68 ? 10.300 -11.149 -5.177 1.00 83.19 68 ARG A N 1
ATOM 500 C CA . ARG A 1 68 ? 10.844 -12.450 -5.573 1.00 83.19 68 ARG A CA 1
ATOM 501 C C . ARG A 1 68 ? 10.329 -12.809 -6.969 1.00 83.19 68 ARG A C 1
ATOM 503 O O . ARG A 1 68 ? 9.395 -12.170 -7.449 1.00 83.19 68 ARG A O 1
ATOM 510 N N . GLY A 1 69 ? 10.994 -13.771 -7.616 1.00 68.75 69 GLY A N 1
ATOM 511 C CA . GLY A 1 69 ? 10.769 -14.167 -9.014 1.00 68.75 69 GLY A CA 1
ATOM 512 C C . GLY A 1 69 ? 9.334 -14.598 -9.346 1.00 68.75 69 GLY A C 1
ATOM 513 O O . GLY A 1 69 ? 8.413 -14.440 -8.552 1.00 68.75 69 GLY A O 1
ATOM 514 N N . GLN A 1 70 ? 9.134 -15.151 -10.543 1.00 69.62 70 GLN A N 1
ATOM 515 C CA . GLN A 1 70 ? 7.789 -15.418 -11.064 1.00 69.62 70 GLN A CA 1
ATOM 516 C C . GLN A 1 70 ? 6.965 -16.330 -10.135 1.00 69.62 70 GLN A C 1
ATOM 518 O O . GLN A 1 70 ? 7.266 -17.513 -9.980 1.00 69.62 70 GLN A O 1
ATOM 523 N N . GLY A 1 71 ? 5.916 -15.767 -9.529 1.00 79.44 71 GLY A N 1
ATOM 524 C CA . GLY A 1 71 ? 4.957 -16.487 -8.694 1.00 79.44 71 GLY A CA 1
ATOM 525 C C . GLY A 1 71 ? 4.262 -15.599 -7.650 1.00 79.44 71 GLY A C 1
ATOM 526 O O . GLY A 1 71 ? 4.687 -14.457 -7.439 1.00 79.44 71 GLY A O 1
ATOM 527 N N . PRO A 1 72 ? 3.206 -16.120 -6.995 1.00 88.75 72 PRO A N 1
ATOM 528 C CA . PRO A 1 72 ? 2.495 -15.414 -5.937 1.00 88.75 72 PRO A CA 1
ATOM 529 C C . PRO A 1 72 ? 3.362 -15.229 -4.689 1.00 88.75 72 PRO A C 1
ATOM 531 O O . PRO A 1 72 ? 4.087 -16.132 -4.268 1.00 88.75 72 PRO A O 1
ATOM 534 N N . GLN A 1 73 ? 3.263 -14.054 -4.082 1.00 91.81 73 GLN A N 1
ATOM 535 C CA . GLN A 1 73 ? 3.965 -13.660 -2.869 1.00 91.81 73 GLN A CA 1
ATOM 536 C C . GLN A 1 73 ? 2.959 -13.122 -1.859 1.00 91.81 73 GLN A C 1
ATOM 538 O O . GLN A 1 73 ? 2.200 -12.201 -2.167 1.00 91.81 73 GLN A O 1
ATOM 543 N N . GLU A 1 74 ? 2.989 -13.688 -0.655 1.00 90.56 74 GLU A N 1
ATOM 544 C CA . GLU A 1 74 ? 2.221 -13.213 0.496 1.00 90.56 74 GLU A CA 1
ATOM 545 C C . GLU A 1 74 ? 2.639 -11.796 0.884 1.00 90.56 74 GLU A C 1
ATOM 547 O O . GLU A 1 74 ? 3.828 -11.469 0.864 1.00 90.56 74 GLU A O 1
ATOM 552 N N . LEU A 1 75 ? 1.672 -10.971 1.280 1.00 89.56 75 LEU A N 1
ATOM 553 C CA . LEU A 1 75 ? 1.891 -9.577 1.669 1.00 89.56 75 LEU A CA 1
ATOM 554 C C . LEU A 1 75 ? 1.738 -9.402 3.179 1.00 89.56 75 LEU A C 1
ATOM 556 O O . LEU A 1 75 ? 0.888 -8.654 3.650 1.00 89.56 75 LEU A O 1
ATOM 560 N N . GLY A 1 76 ? 2.533 -10.146 3.949 1.00 83.38 76 GLY A N 1
ATOM 561 C CA . GLY A 1 76 ? 2.560 -10.021 5.410 1.00 83.38 76 GLY A CA 1
ATOM 562 C C . GLY A 1 76 ? 1.248 -10.390 6.115 1.00 83.38 76 GLY A C 1
ATOM 563 O O . GLY A 1 76 ? 1.005 -9.906 7.216 1.00 83.38 76 GLY A O 1
ATOM 564 N N . GLY A 1 77 ? 0.405 -11.227 5.498 1.00 85.25 77 GLY A N 1
ATOM 565 C CA . GLY A 1 77 ? -0.888 -11.635 6.060 1.00 85.25 77 GLY A CA 1
ATOM 566 C C . GLY A 1 77 ? -1.995 -10.586 5.933 1.00 85.25 77 GLY A C 1
ATOM 567 O O . GLY A 1 77 ? -3.017 -10.715 6.610 1.00 85.25 77 GLY A O 1
ATOM 568 N N . LEU A 1 78 ? -1.797 -9.570 5.080 1.00 90.25 78 LEU A N 1
ATOM 569 C CA . LEU A 1 78 ? -2.825 -8.582 4.777 1.00 90.25 78 LEU A CA 1
ATOM 570 C C . LEU A 1 78 ? -4.089 -9.250 4.229 1.00 90.25 78 LEU A C 1
ATOM 572 O O . LEU A 1 78 ? -4.047 -10.143 3.378 1.00 90.25 78 LEU A O 1
ATOM 576 N N . ARG A 1 79 ? -5.229 -8.760 4.692 1.00 91.62 79 ARG A N 1
ATOM 577 C CA . ARG A 1 79 ? -6.560 -9.138 4.249 1.00 91.62 79 ARG A CA 1
ATOM 578 C C . ARG A 1 79 ? -7.044 -8.157 3.187 1.00 91.62 79 ARG A C 1
ATOM 580 O O . ARG A 1 79 ? -6.727 -6.973 3.243 1.00 91.62 79 ARG A O 1
ATOM 587 N N . PRO A 1 80 ? -7.846 -8.613 2.216 1.00 91.31 80 PRO A N 1
ATOM 588 C CA . PRO A 1 80 ? -8.364 -7.746 1.167 1.00 91.31 80 PRO A CA 1
ATOM 589 C C . PRO A 1 80 ? -9.195 -6.575 1.714 1.00 91.31 80 PRO A C 1
ATOM 591 O O . PRO A 1 80 ? -10.073 -6.773 2.551 1.00 91.31 80 PRO A O 1
ATOM 594 N N . HIS A 1 81 ? -8.958 -5.376 1.177 1.00 92.31 81 HIS A N 1
ATOM 595 C CA . HIS A 1 81 ? -9.709 -4.152 1.472 1.00 92.31 81 HIS A CA 1
ATOM 596 C C . HIS A 1 81 ? -9.709 -3.228 0.235 1.00 92.31 81 HIS A C 1
ATOM 598 O O . HIS A 1 81 ? -8.695 -3.181 -0.468 1.00 92.31 81 HIS A O 1
ATOM 604 N N . PRO A 1 82 ? -10.780 -2.465 -0.067 1.00 91.19 82 PRO A N 1
ATOM 605 C CA . PRO A 1 82 ? -10.834 -1.595 -1.250 1.00 91.19 82 PRO A CA 1
ATOM 606 C C . PRO A 1 82 ? -9.702 -0.556 -1.326 1.00 91.19 82 PRO A C 1
ATOM 608 O O . PRO A 1 82 ? -9.198 -0.279 -2.413 1.00 91.19 82 PRO A O 1
ATOM 611 N N . ASN A 1 83 ? -9.267 -0.008 -0.189 1.00 91.69 83 ASN A N 1
ATOM 612 C CA . ASN A 1 83 ? -8.185 0.988 -0.137 1.00 91.69 83 ASN A CA 1
ATOM 613 C C . ASN A 1 83 ? -6.772 0.391 -0.198 1.00 91.69 83 ASN A C 1
ATOM 615 O O . ASN A 1 83 ? -5.807 1.154 -0.229 1.00 91.69 83 ASN A O 1
ATOM 619 N N . LEU A 1 84 ? -6.626 -0.938 -0.213 1.00 93.75 84 LEU A N 1
ATOM 620 C CA . LEU A 1 84 ? -5.315 -1.561 -0.345 1.00 93.75 84 LEU A CA 1
ATOM 621 C C . LEU A 1 84 ? -4.842 -1.562 -1.794 1.00 93.75 84 LEU A C 1
ATOM 623 O O . LEU A 1 84 ? -5.544 -1.979 -2.722 1.00 93.75 84 LEU A O 1
ATOM 627 N N . CYS A 1 85 ? -3.590 -1.161 -1.949 1.00 94.50 85 CYS A N 1
ATOM 628 C CA . CYS A 1 85 ? -2.838 -1.271 -3.178 1.00 94.50 85 CYS A CA 1
ATOM 629 C C . CYS A 1 85 ? -1.463 -1.871 -2.889 1.00 94.50 85 CYS A C 1
ATOM 631 O O . CYS A 1 85 ? -0.994 -1.906 -1.751 1.00 94.50 85 CYS A O 1
ATOM 633 N N . VAL A 1 86 ? -0.787 -2.303 -3.944 1.00 95.62 86 VAL A N 1
ATOM 634 C CA . VAL A 1 86 ? 0.630 -2.658 -3.894 1.00 95.62 86 VAL A CA 1
ATOM 635 C C . VAL A 1 86 ? 1.357 -1.859 -4.950 1.00 95.62 86 VAL A C 1
ATOM 637 O O . VAL A 1 86 ? 0.903 -1.741 -6.091 1.00 95.62 86 VAL A O 1
ATOM 640 N N . GLN A 1 87 ? 2.494 -1.309 -4.554 1.00 96.00 87 GLN A N 1
ATOM 641 C CA . GLN A 1 87 ? 3.423 -0.632 -5.436 1.00 96.00 87 GLN A CA 1
ATOM 642 C C . GLN A 1 87 ? 4.667 -1.486 -5.641 1.00 96.00 87 GLN A C 1
ATOM 644 O O . GLN A 1 87 ? 5.129 -2.156 -4.721 1.00 96.00 87 GLN A O 1
ATOM 649 N N . VAL A 1 88 ? 5.234 -1.418 -6.842 1.00 95.69 88 VAL A N 1
ATOM 650 C CA . VAL A 1 88 ? 6.564 -1.958 -7.132 1.00 95.69 88 VAL A CA 1
ATOM 651 C C . VAL A 1 88 ? 7.537 -0.798 -7.182 1.00 95.69 88 VAL A C 1
ATOM 653 O O . VAL A 1 88 ? 7.384 0.101 -8.011 1.00 95.69 88 VAL A O 1
ATOM 656 N N . TRP A 1 89 ? 8.516 -0.807 -6.288 1.00 95.25 89 TRP A N 1
ATOM 657 C CA . TRP A 1 89 ? 9.542 0.220 -6.189 1.00 95.25 89 TRP A CA 1
ATOM 658 C C . TRP A 1 89 ? 10.845 -0.310 -6.779 1.00 95.25 89 TRP A C 1
ATOM 660 O O . TRP A 1 89 ? 11.267 -1.417 -6.469 1.00 95.25 89 TRP A O 1
ATOM 670 N N . SER A 1 90 ? 11.499 0.482 -7.622 1.00 93.19 90 SER A N 1
ATOM 671 C CA . SER A 1 90 ? 12.834 0.180 -8.144 1.00 93.19 90 SER A CA 1
ATOM 672 C C . SER A 1 90 ? 13.659 1.450 -8.146 1.00 93.19 90 SER A C 1
ATOM 674 O O . SER A 1 90 ? 13.220 2.479 -8.665 1.00 93.19 90 SER A O 1
ATOM 676 N N . SER A 1 91 ? 14.856 1.381 -7.563 1.00 89.38 91 SER A N 1
ATOM 677 C CA . SER A 1 91 ? 15.760 2.534 -7.433 1.00 89.38 91 SER A CA 1
ATOM 678 C C . SER A 1 91 ? 15.092 3.744 -6.754 1.00 89.38 91 SER A C 1
ATOM 680 O O . SER A 1 91 ? 15.313 4.886 -7.148 1.00 89.38 91 SER A O 1
ATOM 682 N N . GLY A 1 92 ? 14.238 3.488 -5.755 1.00 88.44 92 GLY A N 1
ATOM 683 C CA . GLY A 1 92 ? 13.515 4.521 -5.002 1.00 88.44 92 GLY A CA 1
ATOM 684 C C . GLY A 1 92 ? 12.338 5.168 -5.742 1.00 88.44 92 GLY A C 1
ATOM 685 O O . GLY A 1 92 ? 11.786 6.148 -5.252 1.00 88.44 92 GLY A O 1
ATOM 686 N N . GLN A 1 93 ? 11.950 4.652 -6.912 1.00 91.94 93 GLN A N 1
ATOM 687 C CA . GLN A 1 93 ? 10.818 5.159 -7.685 1.00 91.94 93 GLN A CA 1
ATOM 688 C C . GLN A 1 93 ? 9.720 4.109 -7.811 1.00 91.94 93 GLN A C 1
ATOM 690 O O . GLN A 1 93 ? 10.002 2.931 -8.035 1.00 91.94 93 GLN A O 1
ATOM 695 N N . VAL A 1 94 ? 8.467 4.557 -7.738 1.00 94.44 94 VAL A N 1
ATOM 696 C CA . VAL A 1 94 ? 7.303 3.725 -8.054 1.00 94.44 94 VAL A CA 1
ATOM 697 C C . VAL A 1 94 ? 7.300 3.436 -9.552 1.00 94.44 94 VAL A C 1
ATOM 699 O O . VAL A 1 94 ? 7.310 4.359 -10.365 1.00 94.44 94 VAL A O 1
ATOM 702 N N . ARG A 1 95 ? 7.285 2.154 -9.914 1.00 95.00 95 ARG A N 1
ATOM 703 C CA . ARG A 1 95 ? 7.262 1.680 -11.304 1.00 95.00 95 ARG A CA 1
ATOM 704 C C . ARG A 1 95 ? 5.912 1.119 -11.707 1.00 95.00 95 ARG A C 1
ATOM 706 O O . ARG A 1 95 ? 5.437 1.403 -12.798 1.00 95.00 95 ARG A O 1
ATOM 713 N N . LEU A 1 96 ? 5.282 0.366 -10.811 1.00 95.06 96 LEU A N 1
ATOM 714 C CA . LEU A 1 96 ? 3.947 -0.190 -11.006 1.00 95.06 96 LEU A CA 1
ATOM 715 C C . LEU A 1 96 ? 3.111 0.067 -9.758 1.00 95.06 96 LEU A C 1
ATOM 717 O O . LEU A 1 96 ? 3.638 0.136 -8.649 1.00 95.06 96 LEU A O 1
ATOM 721 N N . THR A 1 97 ? 1.804 0.212 -9.934 1.00 95.00 97 THR A N 1
ATOM 722 C CA . THR A 1 97 ? 0.829 0.281 -8.842 1.00 95.00 97 THR A CA 1
ATOM 723 C C . THR A 1 97 ? -0.404 -0.497 -9.258 1.00 95.00 97 THR A C 1
ATOM 725 O O . THR A 1 97 ? -0.861 -0.362 -10.391 1.00 95.00 97 THR A O 1
ATOM 728 N N . GLN A 1 98 ? -0.950 -1.293 -8.347 1.00 93.75 98 GLN A N 1
ATOM 729 C CA . GLN A 1 98 ? -2.255 -1.904 -8.539 1.00 93.75 98 GLN A CA 1
ATOM 730 C C . GLN A 1 98 ? -3.061 -1.840 -7.249 1.00 93.75 98 GLN A C 1
ATOM 732 O O . GLN A 1 98 ? -2.571 -2.237 -6.194 1.00 93.75 98 GLN A O 1
ATOM 737 N N . CYS A 1 99 ? -4.294 -1.351 -7.353 1.00 92.75 99 CYS A N 1
ATOM 738 C CA . CYS A 1 99 ? -5.233 -1.251 -6.245 1.00 92.75 99 CYS A CA 1
ATOM 739 C C . CYS A 1 99 ? -6.342 -2.291 -6.371 1.00 92.75 99 CYS A C 1
ATOM 741 O O . CYS A 1 99 ? -6.806 -2.599 -7.470 1.00 92.75 99 CYS A O 1
ATOM 743 N N . LEU A 1 100 ? -6.813 -2.806 -5.236 1.00 91.06 100 LEU A N 1
ATOM 744 C CA . LEU A 1 100 ? -7.923 -3.757 -5.214 1.00 91.06 100 LEU A CA 1
ATOM 745 C C . LEU A 1 100 ? -9.249 -3.129 -5.668 1.00 91.06 100 LEU A C 1
ATOM 747 O O . LEU A 1 100 ? -10.041 -3.798 -6.333 1.00 91.06 100 LEU A O 1
ATOM 751 N N . ARG A 1 101 ? -9.466 -1.839 -5.379 1.00 86.75 101 ARG A N 1
ATOM 752 C CA . ARG A 1 101 ? -10.631 -1.068 -5.848 1.00 86.75 101 ARG A CA 1
ATOM 753 C C . ARG A 1 101 ? -10.779 -1.028 -7.370 1.00 86.75 101 ARG A C 1
ATOM 755 O O . ARG A 1 101 ? -11.906 -0.958 -7.849 1.00 86.75 101 ARG A O 1
ATOM 762 N N . ASP A 1 102 ? -9.679 -1.082 -8.115 1.00 82.69 102 ASP A N 1
ATOM 763 C CA . ASP A 1 102 ? -9.706 -0.939 -9.576 1.00 82.69 102 ASP A CA 1
ATOM 764 C C . ASP A 1 102 ? -10.108 -2.244 -10.284 1.00 82.69 102 ASP A C 1
ATOM 766 O O . ASP A 1 102 ? -10.212 -2.291 -11.510 1.00 82.69 102 ASP A O 1
ATOM 770 N N . ARG A 1 103 ? -10.334 -3.326 -9.527 1.00 77.50 103 ARG A N 1
ATOM 771 C CA . ARG A 1 103 ? -10.782 -4.605 -10.080 1.00 77.50 103 ARG A CA 1
ATOM 772 C C . ARG A 1 103 ? -12.297 -4.653 -10.231 1.00 77.50 103 ARG A C 1
ATOM 774 O O . ARG A 1 103 ? -13.051 -4.090 -9.444 1.00 77.50 103 ARG A O 1
ATOM 781 N N . GLU A 1 104 ? -12.721 -5.452 -11.203 1.00 62.22 104 GLU A N 1
ATOM 782 C CA . GLU A 1 104 ? -14.109 -5.650 -11.647 1.00 62.22 104 GLU A CA 1
ATOM 783 C C . GLU A 1 104 ? -15.084 -6.109 -10.533 1.00 62.22 104 GLU A C 1
ATOM 785 O O . GLU A 1 104 ? -16.298 -5.972 -10.666 1.00 62.22 104 GLU A O 1
ATOM 790 N N . TYR A 1 105 ? -14.561 -6.585 -9.394 1.00 63.44 105 TYR A N 1
ATOM 791 C CA . TYR A 1 105 ? -15.329 -7.098 -8.250 1.00 63.44 105 TYR A CA 1
ATOM 792 C C . TYR A 1 105 ? -15.061 -6.352 -6.936 1.00 63.44 105 TYR A C 1
ATOM 794 O O . TYR A 1 105 ? -15.199 -6.925 -5.857 1.00 63.44 105 TYR A O 1
ATOM 802 N N . CYS A 1 106 ? -14.681 -5.075 -6.988 1.00 65.75 106 CYS A N 1
ATOM 803 C CA . CYS A 1 106 ? -14.411 -4.288 -5.781 1.00 65.75 106 CYS A CA 1
ATOM 804 C C . CYS A 1 106 ? -15.598 -4.216 -4.798 1.00 65.75 106 CYS A C 1
ATOM 806 O O . CYS A 1 106 ? -15.381 -4.115 -3.595 1.00 65.75 106 CYS A O 1
ATOM 808 N N . TRP A 1 107 ? -16.838 -4.356 -5.283 1.00 65.38 107 TRP A N 1
ATOM 809 C CA . TRP A 1 107 ? -18.059 -4.421 -4.468 1.00 65.38 107 TRP A CA 1
ATOM 810 C C . TRP A 1 107 ? -18.170 -5.683 -3.595 1.00 65.38 107 TRP A C 1
ATOM 812 O O . TRP A 1 107 ? -18.995 -5.716 -2.685 1.00 65.38 107 TRP A O 1
ATOM 822 N N . ALA A 1 108 ? -17.370 -6.718 -3.866 1.00 76.50 108 ALA A N 1
ATOM 823 C CA . ALA A 1 108 ? -17.328 -7.950 -3.079 1.00 76.50 108 ALA A CA 1
ATOM 824 C C . ALA A 1 108 ? -16.263 -7.914 -1.968 1.00 76.50 108 ALA A C 1
ATOM 826 O O . ALA A 1 108 ? -16.178 -8.849 -1.170 1.00 76.50 108 ALA A O 1
ATOM 827 N N . LEU A 1 109 ? -15.433 -6.866 -1.925 1.00 83.44 109 LEU A N 1
ATOM 828 C CA . LEU A 1 109 ? -14.419 -6.712 -0.890 1.00 83.44 109 LEU A CA 1
ATOM 829 C C . LEU A 1 109 ? -15.060 -6.236 0.418 1.00 83.44 109 LEU A C 1
ATOM 831 O O . LEU A 1 109 ? -15.968 -5.404 0.391 1.00 83.44 109 LEU A O 1
ATOM 835 N N . PRO A 1 110 ? -14.586 -6.736 1.566 1.00 82.56 110 PRO A N 1
ATOM 836 C CA . PRO A 1 110 ? -15.022 -6.236 2.857 1.00 82.56 110 PRO A CA 1
ATOM 837 C C . PRO A 1 110 ? -14.407 -4.847 3.126 1.00 82.56 110 PRO A C 1
ATOM 839 O O . PRO A 1 110 ? -13.273 -4.577 2.722 1.00 82.56 110 PRO A O 1
ATOM 842 N N . GLY A 1 111 ? -15.165 -3.977 3.795 1.00 83.50 111 GLY A N 1
ATOM 843 C CA . GLY A 1 111 ? -14.788 -2.587 4.081 1.00 83.50 111 GLY A CA 1
ATOM 844 C C . GLY A 1 111 ? -15.364 -1.567 3.095 1.00 83.50 111 GLY A C 1
ATOM 845 O O . GLY A 1 111 ? -16.044 -1.911 2.122 1.00 83.50 111 GLY A O 1
ATOM 846 N N . ARG A 1 112 ? -15.120 -0.287 3.365 1.00 82.88 112 ARG A N 1
ATOM 847 C CA . ARG A 1 112 ? -15.601 0.851 2.578 1.00 82.88 112 ARG A CA 1
ATOM 848 C C . ARG A 1 112 ? -14.441 1.743 2.128 1.00 82.88 112 ARG A C 1
ATOM 850 O O . ARG A 1 112 ? -13.404 1.811 2.785 1.00 82.88 112 ARG A O 1
ATOM 857 N N . PRO A 1 113 ? -14.579 2.460 0.998 1.00 80.12 113 PRO A N 1
ATOM 858 C CA . PRO A 1 113 ? -13.535 3.372 0.531 1.00 80.12 113 PRO A CA 1
ATOM 859 C C . PRO A 1 113 ? -13.222 4.523 1.500 1.00 80.12 113 PRO A C 1
ATOM 861 O O . PRO A 1 113 ? -12.125 5.066 1.453 1.00 80.12 113 PRO A O 1
ATOM 864 N N . ASP A 1 114 ? -14.162 4.902 2.361 1.00 81.31 114 ASP A N 1
ATOM 865 C CA . ASP A 1 114 ? -14.016 5.944 3.381 1.00 81.31 114 ASP A CA 1
ATOM 866 C C . ASP A 1 114 ? -13.453 5.433 4.719 1.00 81.31 114 ASP A C 1
ATOM 868 O O . ASP A 1 114 ? -13.249 6.231 5.634 1.00 81.31 114 ASP A O 1
ATOM 872 N N . ASP A 1 115 ? -13.138 4.137 4.822 1.00 86.56 115 ASP A N 1
ATOM 873 C CA . ASP A 1 115 ? -12.563 3.557 6.034 1.00 86.56 115 ASP A CA 1
ATOM 874 C C . ASP A 1 115 ? -11.166 4.124 6.336 1.00 86.56 115 ASP A C 1
ATOM 876 O O . ASP A 1 115 ? -10.317 4.335 5.455 1.00 86.56 115 ASP A O 1
ATOM 880 N N . LEU A 1 116 ? -10.914 4.322 7.629 1.00 87.50 116 LEU A N 1
ATOM 881 C CA . LEU A 1 116 ? -9.643 4.789 8.170 1.00 87.50 116 LEU A CA 1
ATOM 882 C C . LEU A 1 116 ? -8.764 3.600 8.552 1.00 87.50 116 LEU A C 1
ATOM 884 O O . LEU A 1 116 ? -9.227 2.660 9.195 1.00 87.50 116 LEU A O 1
ATOM 888 N N . LEU A 1 117 ? -7.474 3.667 8.213 1.00 90.44 117 LEU A N 1
ATOM 889 C CA . LEU A 1 117 ? -6.521 2.659 8.663 1.00 90.44 117 LEU A CA 1
ATOM 890 C C . LEU A 1 117 ? -5.946 3.045 10.023 1.00 90.44 117 LEU A C 1
ATOM 892 O O . LEU A 1 117 ? -5.223 4.039 10.142 1.00 90.44 117 LEU A O 1
ATOM 896 N N . LEU A 1 118 ? -6.234 2.219 11.023 1.00 90.12 118 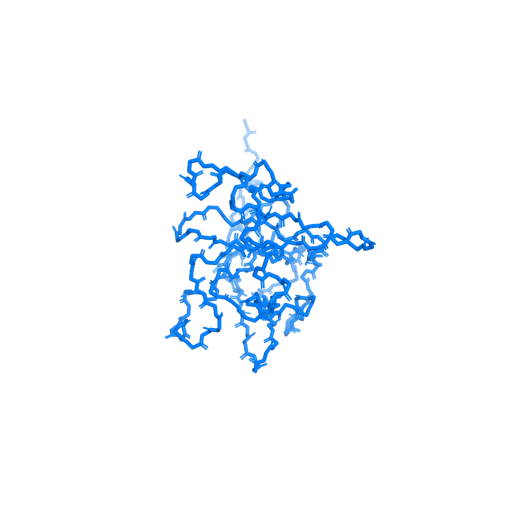LEU A N 1
ATOM 897 C CA . LEU A 1 118 ? -5.629 2.293 12.345 1.00 90.12 118 LEU A CA 1
ATOM 898 C C . LEU A 1 118 ? -4.471 1.300 12.438 1.00 90.12 118 LEU A C 1
ATOM 900 O O . LEU A 1 118 ? -4.595 0.158 12.001 1.00 90.12 118 LEU A O 1
ATOM 904 N N . LEU A 1 119 ? -3.354 1.724 13.025 1.00 87.69 119 LEU A N 1
ATOM 905 C CA . LEU A 1 119 ? -2.245 0.841 13.367 1.00 87.69 119 LEU A CA 1
ATOM 906 C C . LEU A 1 119 ? -2.114 0.744 14.882 1.00 87.69 119 LEU A C 1
ATOM 908 O O . LEU A 1 119 ? -2.165 1.751 15.594 1.00 87.69 119 LEU A O 1
ATOM 912 N N . GLU A 1 120 ? -1.891 -0.474 15.359 1.00 84.31 120 GLU A N 1
ATOM 913 C CA . GLU A 1 120 ? -1.563 -0.750 16.750 1.00 84.31 120 GLU A CA 1
ATOM 914 C C . GLU A 1 120 ? -0.052 -0.968 16.889 1.00 84.31 120 GLU A C 1
ATOM 916 O O . GLU A 1 120 ? 0.539 -1.799 16.197 1.00 84.31 120 GLU A O 1
ATOM 921 N N . HIS A 1 121 ? 0.589 -0.220 17.791 1.00 73.31 121 HIS A N 1
ATOM 922 C CA . HIS A 1 121 ? 1.995 -0.443 18.128 1.00 73.31 121 HIS A CA 1
ATOM 923 C C . HIS A 1 121 ? 2.098 -1.431 19.298 1.00 73.31 121 HIS A C 1
ATOM 925 O O . HIS A 1 121 ? 1.514 -1.211 20.363 1.00 73.31 121 HIS A O 1
ATOM 931 N N . GLY A 1 122 ? 2.845 -2.521 19.099 1.00 59.25 122 GLY A N 1
ATOM 932 C CA . GLY A 1 122 ? 2.899 -3.648 20.030 1.00 59.25 122 GLY A CA 1
ATOM 933 C C . GLY A 1 122 ? 3.217 -3.248 21.477 1.00 59.25 122 GLY A C 1
ATOM 934 O O . GLY A 1 122 ? 4.256 -2.651 21.751 1.00 59.25 122 GLY A O 1
ATOM 935 N N . GLY A 1 123 ? 2.327 -3.624 22.403 1.00 56.59 123 GLY A N 1
ATOM 936 C CA . GLY A 1 123 ? 2.563 -3.623 23.852 1.00 56.59 123 GLY A CA 1
ATOM 937 C C . GLY A 1 123 ? 1.781 -2.592 24.671 1.00 56.59 123 GLY A C 1
ATOM 938 O O . GLY A 1 123 ? 1.555 -2.842 25.850 1.00 56.59 123 GLY A O 1
ATOM 939 N N . ASN A 1 124 ? 1.316 -1.486 24.074 1.00 60.00 124 ASN A N 1
ATOM 940 C CA . ASN A 1 124 ? 0.732 -0.366 24.831 1.00 60.00 124 ASN A CA 1
ATOM 941 C C . ASN A 1 124 ? -0.700 0.019 24.429 1.00 60.00 124 ASN A C 1
ATOM 943 O O . ASN A 1 124 ? -1.179 1.064 24.870 1.00 60.00 124 ASN A O 1
ATOM 947 N N . THR A 1 125 ? -1.400 -0.774 23.604 1.00 65.38 125 THR A N 1
ATOM 948 C CA . THR A 1 125 ? -2.741 -0.438 23.055 1.00 65.38 125 THR A CA 1
ATOM 949 C C . THR A 1 125 ? -2.801 0.946 22.389 1.00 65.38 125 THR A C 1
ATOM 951 O O . THR A 1 125 ? -3.860 1.557 22.253 1.00 65.38 125 THR A O 1
ATOM 954 N N . SER A 1 126 ? -1.639 1.495 22.018 1.00 77.75 126 SER A N 1
ATOM 955 C CA . SER A 1 126 ? -1.544 2.831 21.452 1.00 77.75 126 SER A CA 1
ATOM 956 C C . SER A 1 126 ? -1.906 2.745 19.980 1.00 77.75 126 SER A C 1
ATOM 958 O O . SER A 1 126 ? -1.139 2.205 19.177 1.00 77.75 126 SER A O 1
ATOM 960 N N . LEU A 1 127 ? -3.083 3.273 19.664 1.00 85.06 127 LEU A N 1
ATOM 961 C CA . LEU A 1 127 ? -3.595 3.381 18.311 1.00 85.06 127 LEU A CA 1
ATOM 962 C C . LEU A 1 127 ? -3.135 4.690 17.674 1.00 85.06 127 LEU A C 1
ATOM 964 O O . LEU A 1 127 ? -3.120 5.751 18.305 1.00 85.06 127 LEU A O 1
ATOM 968 N N . CYS A 1 128 ? -2.797 4.608 16.399 1.00 87.12 128 CYS A N 1
ATOM 969 C CA . CYS A 1 128 ? -2.576 5.756 15.536 1.00 87.12 128 CYS A CA 1
ATOM 970 C C . CYS A 1 128 ? -3.316 5.548 14.221 1.00 87.12 128 CYS A C 1
ATOM 972 O O . CYS A 1 128 ? -3.577 4.417 13.822 1.00 87.12 128 CYS A O 1
ATOM 974 N N . ALA A 1 129 ? -3.630 6.636 13.535 1.00 88.19 129 ALA A N 1
ATOM 975 C CA . ALA A 1 129 ? -4.169 6.576 12.188 1.00 88.19 129 ALA A CA 1
ATOM 976 C C . ALA A 1 129 ? -3.035 6.743 11.174 1.00 88.19 129 ALA A C 1
ATOM 978 O O . ALA A 1 129 ? -2.103 7.522 11.398 1.00 88.19 129 ALA A O 1
ATOM 979 N N . LEU A 1 130 ? -3.105 6.029 10.050 1.00 86.62 130 LEU A N 1
ATOM 980 C CA . LEU A 1 130 ? -2.177 6.263 8.950 1.00 86.62 130 LEU A CA 1
ATOM 981 C 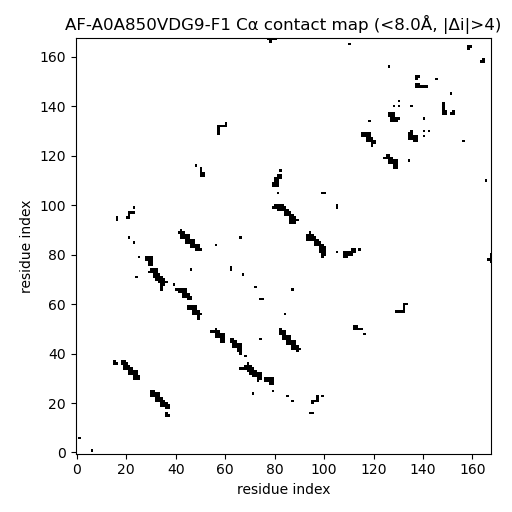C . LEU A 1 130 ? -2.491 7.615 8.296 1.00 86.62 130 LEU A C 1
ATOM 983 O O . LEU A 1 130 ? -3.571 7.824 7.746 1.00 86.62 130 LEU A O 1
ATOM 987 N N . GLU A 1 131 ? -1.529 8.532 8.318 1.00 82.62 131 GLU A N 1
ATOM 988 C CA . GLU A 1 131 ? -1.627 9.825 7.653 1.00 82.62 131 GLU A CA 1
ATOM 989 C C . GLU A 1 131 ? -0.282 10.164 7.005 1.00 82.62 131 GLU A C 1
ATOM 991 O O . GLU A 1 131 ? 0.766 10.155 7.645 1.00 82.62 131 GLU A O 1
ATOM 996 N N . ARG A 1 132 ? -0.290 10.454 5.700 1.00 79.25 132 ARG A N 1
ATOM 997 C CA . ARG A 1 132 ? 0.909 10.807 4.911 1.00 79.25 132 ARG A CA 1
ATOM 998 C C . ARG A 1 132 ? 2.042 9.768 5.003 1.00 79.25 132 ARG A C 1
ATOM 1000 O O . ARG A 1 132 ? 3.211 10.128 4.923 1.00 79.25 132 ARG A O 1
ATOM 1007 N N . GLY A 1 133 ? 1.695 8.485 5.140 1.00 78.06 133 GLY A N 1
ATOM 1008 C CA . GLY A 1 133 ? 2.669 7.389 5.257 1.00 78.06 133 GLY A CA 1
ATOM 1009 C C . GLY A 1 133 ? 3.307 7.265 6.643 1.00 78.06 133 GLY A C 1
ATOM 1010 O O . GLY A 1 133 ? 4.257 6.507 6.808 1.00 78.06 133 GLY A O 1
ATOM 1011 N N . ALA A 1 134 ? 2.798 7.998 7.634 1.00 82.06 134 ALA A N 1
ATOM 1012 C CA . ALA A 1 134 ? 3.224 7.910 9.019 1.00 82.06 134 ALA A CA 1
ATOM 1013 C C . ALA A 1 134 ? 2.055 7.508 9.924 1.00 82.06 134 ALA A C 1
ATOM 1015 O O . ALA A 1 134 ? 0.886 7.746 9.630 1.00 82.06 134 ALA A O 1
ATOM 1016 N N . CYS A 1 135 ? 2.402 6.894 11.047 1.00 85.12 135 CYS A N 1
ATOM 1017 C CA . CYS A 1 135 ? 1.494 6.606 12.148 1.00 85.12 135 CYS A CA 1
ATOM 1018 C C . CYS A 1 135 ? 1.285 7.904 12.946 1.00 85.12 135 CYS A C 1
ATOM 1020 O O . CYS A 1 135 ? 2.150 8.304 13.726 1.00 85.12 135 CYS A O 1
ATOM 1022 N N . THR A 1 136 ? 0.162 8.585 12.714 1.00 84.56 136 THR A N 1
ATOM 1023 C CA . THR A 1 136 ? -0.196 9.842 13.382 1.00 84.56 136 THR A CA 1
ATOM 1024 C C . THR A 1 136 ? -1.060 9.553 14.610 1.00 84.56 136 THR A C 1
ATOM 1026 O O . THR A 1 136 ? -2.097 8.895 14.480 1.00 84.56 136 THR A O 1
ATOM 1029 N N . PRO A 1 137 ? -0.684 10.033 15.812 1.00 84.69 137 PRO A N 1
ATOM 1030 C CA . PRO A 1 137 ? -1.510 9.881 17.007 1.00 84.69 137 PRO A CA 1
ATOM 1031 C C . PRO A 1 137 ? -2.931 10.402 16.776 1.00 84.69 137 PRO A C 1
ATOM 1033 O O . PRO A 1 137 ? -3.098 11.472 16.192 1.00 84.69 137 PRO A O 1
ATOM 1036 N N . LEU A 1 138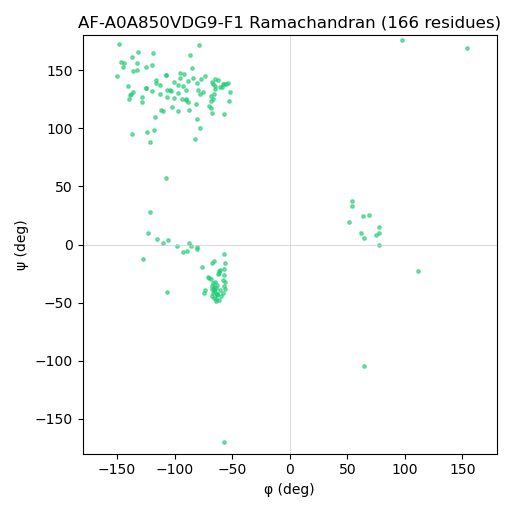 ? -3.945 9.686 17.271 1.00 81.44 138 LEU A N 1
ATOM 1037 C CA . LEU A 1 138 ? -5.355 10.033 17.039 1.00 81.44 138 LEU A CA 1
ATOM 1038 C C . LEU A 1 138 ? -5.699 11.466 17.483 1.00 81.44 138 LEU A C 1
ATOM 1040 O O . LEU A 1 138 ? -6.362 12.187 16.744 1.00 81.44 138 LEU A O 1
ATOM 1044 N N . ALA A 1 139 ? -5.134 11.925 18.605 1.00 77.31 139 ALA A N 1
ATOM 1045 C CA . ALA A 1 139 ? -5.269 13.300 19.098 1.00 77.31 139 ALA A CA 1
ATOM 1046 C C . ALA A 1 139 ? -4.801 14.388 18.107 1.00 77.31 139 ALA A C 1
ATOM 1048 O O . ALA A 1 139 ? -5.149 15.559 18.252 1.00 77.31 139 ALA A O 1
ATOM 1049 N N . SER A 1 140 ? -3.952 14.030 17.139 1.00 75.88 140 SER A N 1
ATOM 1050 C CA . SER A 1 140 ? -3.345 14.929 16.146 1.00 75.88 140 SER A CA 1
ATOM 1051 C C . SER A 1 140 ? -3.785 14.625 14.712 1.00 75.88 140 SER A C 1
ATOM 1053 O O . SER A 1 140 ? -3.266 15.234 13.780 1.00 75.88 140 SER A O 1
ATOM 1055 N N . PHE A 1 141 ? -4.709 13.684 14.516 1.00 73.88 141 PHE A N 1
ATOM 1056 C CA . PHE A 1 141 ? -5.181 13.283 13.198 1.00 73.88 141 PHE A CA 1
ATOM 1057 C C . PHE A 1 141 ? -6.131 14.338 12.616 1.00 73.88 141 PHE A C 1
ATOM 1059 O O . PHE A 1 141 ? -7.053 14.792 13.294 1.00 73.88 141 PHE A O 1
ATOM 1066 N N . THR A 1 142 ? -5.907 14.755 11.364 1.00 67.38 142 THR A N 1
ATOM 1067 C CA . THR A 1 142 ? -6.619 15.911 10.774 1.00 67.38 142 THR A CA 1
ATOM 1068 C C . THR A 1 142 ? -7.292 15.623 9.434 1.00 67.38 142 THR A C 1
ATOM 1070 O O . THR A 1 142 ? -8.124 16.414 8.985 1.00 67.38 142 THR A O 1
ATOM 1073 N N . SER A 1 143 ? -6.984 14.491 8.797 1.00 63.59 143 SER A N 1
ATOM 1074 C CA . SER A 1 143 ? -7.411 14.197 7.422 1.00 63.59 143 SER A CA 1
ATOM 1075 C C . SER A 1 143 ? -8.921 14.026 7.196 1.00 63.59 143 SER A C 1
ATOM 1077 O O . SER A 1 143 ? -9.360 14.099 6.051 1.00 63.59 143 SER A O 1
ATOM 1079 N N . VAL A 1 144 ? -9.729 13.870 8.249 1.00 59.69 144 VAL A N 1
ATOM 1080 C CA . VAL A 1 144 ? -11.190 13.67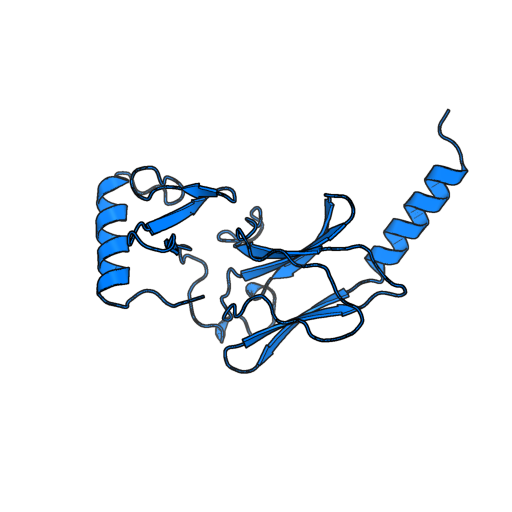2 8.130 1.00 59.69 144 VAL A CA 1
ATOM 1081 C C . VAL A 1 144 ? -11.967 14.996 8.121 1.00 59.69 144 VAL A C 1
ATOM 1083 O O . VAL A 1 144 ? -13.175 15.008 7.912 1.00 59.69 144 VAL A O 1
ATOM 1086 N N . GLY A 1 145 ? -11.317 16.147 8.333 1.00 52.84 145 GLY A N 1
ATOM 1087 C CA . GLY A 1 145 ? -12.016 17.442 8.354 1.00 52.84 145 GLY A CA 1
ATOM 1088 C C . GLY A 1 145 ? -13.066 17.570 9.470 1.00 52.84 145 GLY A C 1
ATOM 1089 O O . GLY A 1 145 ? -13.829 18.536 9.491 1.00 52.84 145 GLY A O 1
ATOM 1090 N N . ALA A 1 146 ? -13.108 16.621 10.410 1.00 48.28 146 ALA A N 1
ATOM 1091 C CA . ALA A 1 146 ? -13.951 16.693 11.587 1.00 48.28 146 ALA A CA 1
ATOM 1092 C C . ALA A 1 146 ? -13.416 17.818 12.478 1.00 48.28 146 ALA A C 1
ATOM 1094 O O . ALA A 1 146 ? -12.279 17.769 12.944 1.00 48.28 146 ALA A O 1
ATOM 1095 N N . GLY A 1 147 ? -14.235 18.846 12.701 1.00 48.84 147 GLY A N 1
ATOM 1096 C CA . GLY A 1 147 ? -13.852 20.076 13.398 1.00 48.84 147 GLY A CA 1
ATOM 1097 C C . GLY A 1 147 ? -13.302 19.892 14.817 1.00 48.84 147 GLY A C 1
ATOM 1098 O O . GLY A 1 147 ? -12.791 20.863 15.363 1.00 48.84 147 GLY A O 1
ATOM 1099 N N . HIS A 1 148 ? -13.351 18.683 15.400 1.00 59.03 148 HIS A N 1
ATOM 1100 C CA . HIS A 1 148 ? -12.861 18.360 16.744 1.00 59.03 148 HIS A CA 1
ATOM 1101 C C . HIS A 1 148 ? -12.089 17.014 16.775 1.00 59.03 148 HIS A C 1
ATOM 1103 O O . HIS A 1 148 ? -12.703 15.963 16.971 1.00 59.03 148 HIS A O 1
ATOM 1109 N N . PRO A 1 149 ? -10.746 17.022 16.658 1.00 61.91 149 PRO A N 1
ATOM 1110 C CA . PRO A 1 149 ? -9.910 15.809 16.653 1.00 61.91 149 PRO A CA 1
ATOM 1111 C C . PRO A 1 149 ? -10.074 14.907 17.889 1.00 61.91 149 PRO A C 1
ATOM 1113 O O . PRO A 1 149 ? -9.996 13.688 17.785 1.00 61.91 149 PRO A O 1
ATOM 1116 N N . GLY A 1 150 ? -10.352 15.493 19.061 1.00 62.09 150 GLY A N 1
ATOM 1117 C CA . GLY A 1 150 ? -10.493 14.740 20.314 1.00 62.09 150 GLY A CA 1
ATOM 1118 C C . GLY A 1 150 ? -11.758 13.877 20.415 1.00 62.09 150 GLY A C 1
ATOM 1119 O O . GLY A 1 150 ? -11.728 12.856 21.091 1.00 62.09 150 GLY A O 1
ATOM 1120 N N . LEU A 1 151 ? -12.854 14.251 19.741 1.00 61.62 151 LEU A N 1
ATOM 1121 C CA . LEU A 1 151 ? -14.071 13.423 19.703 1.00 61.62 151 LEU A CA 1
ATOM 1122 C C . LEU A 1 151 ? -13.872 12.215 18.781 1.00 61.62 151 LEU A C 1
ATOM 1124 O O . LEU A 1 151 ? -14.189 11.094 19.158 1.00 61.62 151 LEU A O 1
ATOM 1128 N N . LEU A 1 152 ? -13.229 12.440 17.631 1.00 75.06 152 LEU A N 1
ATOM 1129 C CA . LEU A 1 152 ? -12.890 11.384 16.680 1.00 75.06 152 LEU A CA 1
ATOM 1130 C C . LEU A 1 152 ? -11.971 10.321 17.304 1.00 75.06 152 LEU A C 1
ATOM 1132 O O . LEU A 1 152 ? -12.146 9.134 17.056 1.00 75.06 152 LEU A O 1
ATOM 1136 N N . GLU A 1 153 ? -11.005 10.724 18.136 1.00 78.19 153 GLU A N 1
ATOM 1137 C CA . GLU A 1 153 ? -10.166 9.771 18.871 1.00 78.19 153 GLU A CA 1
ATOM 1138 C C . GLU A 1 153 ? -10.988 8.856 19.790 1.00 78.19 153 GLU A C 1
ATOM 1140 O O . GLU A 1 153 ? -10.725 7.654 19.846 1.00 78.19 153 GLU A O 1
ATOM 1145 N N . GLN A 1 154 ? -11.950 9.416 20.528 1.00 80.44 154 GLN A N 1
ATOM 1146 C CA . GLN A 1 154 ? -12.768 8.642 21.456 1.00 80.44 154 GLN A CA 1
ATOM 1147 C C . GLN A 1 154 ? -13.672 7.658 20.710 1.00 80.44 154 GLN A C 1
ATOM 1149 O O . GLN A 1 154 ? -13.719 6.489 21.094 1.00 80.44 154 GLN A O 1
ATOM 1154 N N . ASP A 1 155 ? -14.312 8.110 19.632 1.00 83.69 155 ASP A N 1
ATOM 1155 C CA . ASP A 1 155 ? -15.183 7.280 18.797 1.00 83.69 155 ASP A CA 1
ATOM 1156 C C . ASP A 1 155 ? -14.395 6.114 18.175 1.00 83.69 155 ASP A C 1
ATOM 1158 O O . ASP A 1 155 ? -14.768 4.957 18.340 1.00 83.69 155 ASP A O 1
ATOM 1162 N N . LEU A 1 156 ? -13.223 6.380 17.582 1.00 84.56 156 LEU A N 1
ATOM 1163 C CA . LEU A 1 156 ? -12.390 5.333 16.974 1.00 84.56 156 LEU A CA 1
ATOM 1164 C C . LEU A 1 156 ? -11.876 4.311 17.994 1.00 84.56 156 LEU A C 1
ATOM 1166 O O . LEU A 1 156 ? -11.794 3.118 17.705 1.00 84.56 156 LEU A O 1
ATOM 1170 N N . ARG A 1 157 ? -11.518 4.756 19.204 1.00 84.00 157 ARG A N 1
ATOM 1171 C CA . ARG A 1 157 ? -11.130 3.837 20.286 1.00 84.00 157 ARG A CA 1
ATOM 1172 C C . ARG A 1 157 ? -12.305 2.969 20.728 1.00 84.00 157 ARG A C 1
ATOM 1174 O O . ARG A 1 157 ? -12.094 1.793 21.025 1.00 84.00 157 ARG A O 1
ATOM 1181 N N . GLN A 1 158 ? -13.509 3.537 20.782 1.00 87.06 158 GLN A N 1
ATOM 1182 C CA . GLN A 1 158 ? -14.722 2.802 21.120 1.00 87.06 158 GLN A CA 1
ATOM 1183 C C . GLN A 1 158 ? -15.039 1.757 20.046 1.00 87.06 158 GLN A C 1
ATOM 1185 O O . GLN A 1 158 ? -15.239 0.595 20.387 1.00 87.06 158 GLN A O 1
ATOM 1190 N N . ASP A 1 159 ? -14.965 2.125 18.767 1.00 87.62 159 ASP A N 1
ATOM 1191 C CA . ASP A 1 159 ? -15.180 1.216 17.638 1.00 87.62 159 ASP A CA 1
ATOM 1192 C C . ASP A 1 159 ? -14.215 0.020 17.670 1.00 87.62 159 ASP A C 1
ATOM 1194 O O . ASP A 1 159 ? -14.625 -1.126 17.465 1.00 87.62 159 ASP A O 1
ATO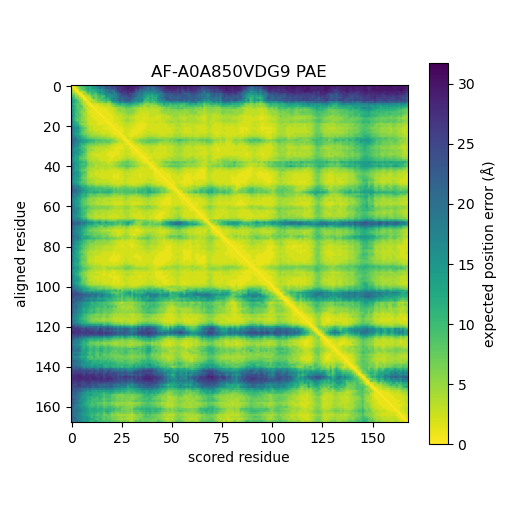M 1198 N N . VAL A 1 160 ? -12.936 0.256 17.992 1.00 86.19 160 VAL A N 1
ATOM 1199 C CA . VAL A 1 160 ? -11.955 -0.827 18.180 1.00 86.19 160 VAL A CA 1
ATOM 1200 C C . VAL A 1 160 ? -12.335 -1.714 19.368 1.00 86.19 160 VAL A C 1
ATOM 1202 O O . VAL A 1 160 ? -12.322 -2.939 19.242 1.00 86.19 160 VAL A O 1
ATOM 1205 N N . ALA A 1 161 ? -12.695 -1.125 20.513 1.00 86.12 161 ALA A N 1
ATOM 1206 C CA . ALA A 1 161 ? -13.061 -1.869 21.720 1.00 86.12 161 ALA A CA 1
ATOM 1207 C C . ALA A 1 161 ? -14.349 -2.699 21.549 1.00 86.12 161 ALA 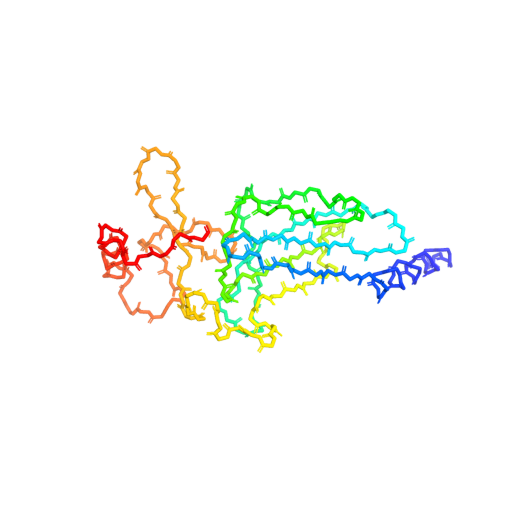A C 1
ATOM 1209 O O . ALA A 1 161 ? -14.471 -3.779 22.128 1.00 86.12 161 ALA A O 1
ATOM 1210 N N . GLU A 1 162 ? -15.291 -2.219 20.739 1.00 90.81 162 GLU A N 1
ATOM 1211 C CA . GLU A 1 162 ? -16.550 -2.893 20.408 1.00 90.81 162 GLU A CA 1
ATOM 1212 C C . GLU A 1 162 ? -16.424 -3.879 19.235 1.00 90.81 162 GLU A C 1
ATOM 1214 O O . GLU A 1 162 ? -17.402 -4.540 18.877 1.00 90.81 162 GLU A O 1
ATOM 1219 N N . GLY A 1 163 ? -15.237 -3.998 18.630 1.00 86.19 163 GLY A N 1
ATOM 1220 C CA . GLY A 1 163 ? -14.995 -4.892 17.498 1.00 86.19 163 GLY A CA 1
ATOM 1221 C C . GLY A 1 163 ? -15.696 -4.459 16.207 1.00 86.19 163 GLY A C 1
ATOM 1222 O O . GLY A 1 163 ? -15.977 -5.304 15.358 1.00 86.19 163 GLY A O 1
ATOM 1223 N N . GLN A 1 164 ? -15.987 -3.165 16.057 1.00 87.00 164 GLN A N 1
ATOM 1224 C CA . GLN A 1 164 ? -16.533 -2.582 14.827 1.00 87.00 164 GLN A CA 1
ATOM 1225 C C . GLN A 1 164 ? -15.457 -2.424 13.740 1.00 87.00 164 GLN A C 1
ATOM 1227 O O . GLN A 1 164 ? -15.780 -2.325 12.557 1.00 87.00 164 GLN A O 1
ATOM 1232 N N . CYS A 1 165 ? -14.174 -2.435 14.116 1.00 87.38 165 CYS A N 1
ATOM 1233 C CA . CYS A 1 165 ? -13.067 -2.395 13.167 1.00 87.38 165 CYS A CA 1
ATOM 1234 C C . CYS A 1 165 ? -12.778 -3.773 12.562 1.00 87.38 165 CYS A C 1
ATOM 1236 O O . CYS A 1 165 ? -12.716 -4.793 13.251 1.00 87.38 165 CYS A O 1
ATOM 1238 N N . GLN A 1 166 ? -12.511 -3.789 11.259 1.00 86.88 166 GLN A N 1
ATOM 1239 C CA . GLN A 1 166 ? -12.034 -4.975 10.565 1.00 86.88 166 GLN A CA 1
ATOM 1240 C C . GLN A 1 166 ? -10.504 -5.020 10.583 1.00 86.88 166 GLN A C 1
ATOM 1242 O O . GLN A 1 166 ? -9.844 -4.047 10.231 1.00 86.88 166 GLN A O 1
ATOM 1247 N N . GLN A 1 167 ? -9.936 -6.178 10.926 1.00 85.62 167 GLN A N 1
ATOM 1248 C CA . GLN A 1 167 ? -8.507 -6.406 10.742 1.00 85.62 167 GLN A CA 1
ATOM 1249 C C . GLN A 1 167 ? -8.185 -6.485 9.247 1.00 85.62 167 GLN A C 1
ATOM 1251 O O . GLN A 1 167 ? -8.808 -7.263 8.512 1.00 85.62 167 GLN A O 1
ATOM 1256 N N . VAL A 1 168 ? -7.211 -5.683 8.836 1.00 84.12 168 VAL A N 1
ATOM 1257 C CA . VAL A 1 168 ? -6.640 -5.648 7.491 1.00 84.12 168 VAL A CA 1
ATOM 1258 C C . VAL A 1 168 ? -5.226 -6.184 7.551 1.00 84.12 168 VAL A C 1
ATOM 1260 O O . VAL A 1 168 ? -4.534 -5.945 8.562 1.00 84.12 168 VAL A O 1
#